Protein AF-A0A257TD50-F1 (afdb_monomer_lite)

Structure (mmCIF, N/CA/C/O backbone):
data_AF-A0A257TD50-F1
#
_entry.id   AF-A0A257TD50-F1
#
loop_
_atom_site.group_PDB
_atom_site.id
_atom_site.type_symbol
_atom_site.label_atom_id
_atom_site.label_alt_id
_atom_site.label_comp_id
_atom_site.label_asym_id
_atom_site.label_entity_id
_atom_site.label_seq_id
_atom_site.pdbx_PDB_ins_code
_atom_site.Cartn_x
_atom_site.Cartn_y
_at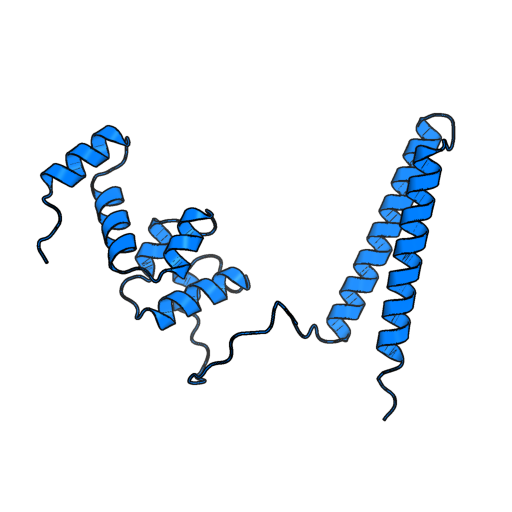om_site.Cartn_z
_atom_site.occupancy
_atom_site.B_iso_or_equiv
_atom_site.auth_seq_id
_atom_site.auth_comp_id
_atom_site.auth_asym_id
_atom_site.auth_atom_id
_atom_site.pdbx_PDB_model_num
ATOM 1 N N . MET A 1 1 ? -3.339 -16.569 39.886 1.00 37.78 1 MET A N 1
ATOM 2 C CA . MET A 1 1 ? -2.372 -16.738 38.780 1.00 37.78 1 MET A CA 1
ATOM 3 C C . MET A 1 1 ? -0.977 -16.498 39.337 1.00 37.78 1 MET A C 1
ATOM 5 O O . MET A 1 1 ? -0.784 -15.487 39.997 1.00 37.78 1 MET A O 1
ATOM 9 N N . HIS A 1 2 ? -0.060 -17.457 39.190 1.00 42.16 2 HIS A N 1
ATOM 10 C CA . HIS A 1 2 ? 1.326 -17.323 39.655 1.00 42.16 2 HIS A CA 1
ATOM 11 C C . HIS A 1 2 ? 2.140 -16.539 38.613 1.00 42.16 2 HIS A C 1
ATOM 13 O O . HIS A 1 2 ? 1.992 -16.832 37.427 1.00 42.16 2 HIS A O 1
ATOM 19 N N . PRO A 1 3 ? 2.996 -15.579 39.007 1.00 53.91 3 PRO A N 1
ATOM 20 C CA . PRO A 1 3 ? 3.887 -14.915 38.062 1.00 53.91 3 PRO A CA 1
ATOM 21 C C . PRO A 1 3 ? 4.855 -15.942 37.444 1.00 53.91 3 PRO A C 1
ATOM 23 O O . PRO A 1 3 ? 5.321 -16.834 38.164 1.00 53.91 3 PRO A O 1
ATOM 26 N N . PRO A 1 4 ? 5.190 -15.836 36.144 1.00 56.38 4 PRO A N 1
ATOM 27 C CA . PRO A 1 4 ? 6.173 -16.718 35.528 1.00 56.38 4 PRO A CA 1
ATOM 28 C C . PRO A 1 4 ? 7.499 -16.591 36.285 1.00 56.38 4 PRO A C 1
ATOM 30 O O . PRO A 1 4 ? 8.045 -15.500 36.460 1.00 56.38 4 PRO A O 1
ATOM 33 N N . CYS A 1 5 ? 7.977 -17.720 36.811 1.00 60.84 5 CYS A N 1
ATOM 34 C CA . CYS A 1 5 ? 9.145 -17.781 37.680 1.00 60.84 5 CYS A CA 1
ATOM 35 C C . CYS A 1 5 ? 10.353 -17.139 36.973 1.00 60.84 5 CYS A C 1
ATOM 37 O O . CYS A 1 5 ? 10.687 -17.523 35.853 1.00 60.84 5 CYS A O 1
ATOM 39 N N . ALA A 1 6 ? 11.029 -16.178 37.614 1.00 66.25 6 ALA A N 1
ATOM 40 C CA . ALA A 1 6 ? 12.097 -15.374 36.998 1.00 66.25 6 ALA A CA 1
ATOM 41 C C . ALA A 1 6 ? 13.217 -16.207 36.336 1.00 66.25 6 ALA A C 1
ATOM 43 O O . ALA A 1 6 ? 13.828 -15.768 35.362 1.00 66.25 6 ALA A O 1
ATOM 44 N N . LYS A 1 7 ? 13.449 -17.435 36.824 1.00 74.44 7 LYS A N 1
ATOM 45 C CA . LYS A 1 7 ? 14.403 -18.392 36.243 1.00 74.44 7 LYS A CA 1
ATOM 46 C C . LYS A 1 7 ? 14.010 -18.859 34.834 1.00 74.44 7 LYS A C 1
ATOM 48 O O . LYS A 1 7 ? 14.888 -19.001 33.990 1.00 74.44 7 LYS A O 1
ATOM 53 N N . VAL A 1 8 ? 12.716 -19.047 34.562 1.00 79.88 8 VAL A N 1
ATOM 54 C CA . VAL A 1 8 ? 12.205 -19.500 33.254 1.00 79.88 8 VAL A CA 1
ATOM 55 C C . VAL A 1 8 ? 12.390 -18.403 32.201 1.00 79.88 8 VAL A C 1
ATOM 57 O O . VAL A 1 8 ? 12.913 -18.664 31.120 1.00 79.88 8 VAL A O 1
ATOM 60 N N . ASN A 1 9 ? 12.072 -17.151 32.546 1.00 79.50 9 ASN A N 1
ATOM 61 C CA . ASN A 1 9 ? 12.264 -16.013 31.640 1.00 79.50 9 ASN A CA 1
ATOM 62 C C . ASN A 1 9 ? 13.746 -15.765 31.324 1.00 79.50 9 ASN A C 1
ATOM 64 O O . ASN A 1 9 ? 14.074 -15.394 30.201 1.00 79.50 9 ASN A O 1
ATOM 68 N N . ALA A 1 10 ? 14.646 -15.982 32.290 1.00 76.38 10 ALA A N 1
ATOM 69 C CA . ALA A 1 10 ? 16.088 -15.858 32.079 1.00 76.38 10 ALA A CA 1
ATOM 70 C C . ALA A 1 10 ? 16.638 -16.933 31.122 1.00 76.38 10 ALA A C 1
ATOM 72 O O . ALA A 1 10 ? 17.453 -16.623 30.255 1.00 76.38 10 ALA A O 1
ATOM 73 N N . GLN A 1 11 ? 16.162 -18.176 31.238 1.00 80.50 11 GLN A N 1
ATOM 74 C CA . GLN A 1 11 ? 16.537 -19.259 30.322 1.00 80.50 11 GLN A CA 1
ATOM 75 C C . GLN A 1 11 ? 16.028 -19.007 28.898 1.00 80.50 11 GLN A C 1
ATOM 77 O O . GLN A 1 11 ? 16.801 -19.102 27.948 1.00 80.50 11 GLN A O 1
ATOM 82 N N . ALA A 1 12 ? 14.759 -18.616 28.742 1.00 79.31 12 ALA A N 1
ATOM 83 C CA . ALA A 1 12 ? 14.203 -18.266 27.435 1.00 79.31 12 ALA A CA 1
ATOM 84 C C . ALA A 1 12 ? 14.936 -17.067 26.798 1.00 79.31 12 ALA A C 1
ATOM 86 O O . ALA A 1 12 ? 15.168 -17.046 25.592 1.00 79.31 12 ALA A O 1
ATOM 87 N N . ALA A 1 13 ? 15.353 -16.093 27.611 1.00 81.19 13 ALA A N 1
ATOM 88 C CA . ALA A 1 13 ? 16.095 -14.912 27.172 1.00 81.19 13 ALA A CA 1
ATOM 89 C C . ALA A 1 13 ? 17.466 -15.273 26.604 1.00 81.19 13 ALA A C 1
ATOM 91 O O . ALA A 1 13 ? 17.828 -14.787 25.534 1.00 81.19 13 ALA A O 1
ATOM 92 N N . ALA A 1 14 ? 18.181 -16.177 27.277 1.00 81.62 14 ALA A N 1
ATOM 93 C CA . ALA A 1 14 ? 19.455 -16.695 26.795 1.00 81.62 14 ALA A CA 1
ATOM 94 C C . ALA A 1 14 ? 19.303 -17.460 25.467 1.00 81.62 14 ALA A C 1
ATOM 96 O O . ALA A 1 14 ? 20.101 -17.254 24.559 1.00 81.62 14 ALA A O 1
ATOM 97 N N . LEU A 1 15 ? 18.258 -18.286 25.325 1.00 86.00 15 LEU A N 1
ATOM 98 C CA . LEU A 1 15 ? 17.993 -19.048 24.094 1.00 86.00 15 LEU A CA 1
ATOM 99 C C . LEU A 1 15 ? 17.634 -18.156 22.899 1.00 86.00 15 LEU A C 1
ATOM 101 O O . LEU A 1 15 ? 18.023 -18.446 21.772 1.00 86.00 15 LEU A O 1
ATOM 105 N N . LEU A 1 16 ? 16.889 -17.078 23.143 1.00 83.81 16 LEU A N 1
ATOM 106 C CA . LEU A 1 16 ? 16.405 -16.165 22.105 1.00 83.81 16 LEU A CA 1
ATOM 107 C C . LEU A 1 16 ? 17.324 -14.949 21.897 1.00 83.81 16 LEU A C 1
ATOM 109 O O . LEU A 1 16 ? 16.996 -14.072 21.102 1.00 83.81 16 LEU A O 1
ATOM 113 N N . ASN A 1 17 ? 18.456 -14.884 22.607 1.00 88.00 17 ASN A N 1
ATOM 114 C CA . ASN A 1 17 ? 19.387 -13.752 22.619 1.00 88.00 17 ASN A CA 1
ATOM 115 C C . ASN A 1 17 ? 18.694 -12.390 22.846 1.00 88.00 17 ASN A C 1
ATOM 117 O O . ASN A 1 17 ? 18.998 -11.385 22.201 1.00 88.00 17 ASN A O 1
ATOM 121 N N . VAL A 1 18 ? 17.729 -12.356 23.765 1.00 87.00 18 VAL A N 1
ATOM 122 C CA . VAL A 1 18 ? 17.000 -11.142 24.164 1.00 87.00 18 VAL A CA 1
ATOM 123 C C . VAL A 1 18 ? 17.113 -10.931 25.666 1.00 87.00 18 VAL A C 1
ATOM 125 O O . VAL A 1 18 ? 17.497 -11.822 26.414 1.00 87.00 18 VAL A O 1
ATOM 128 N N . SER A 1 19 ? 16.752 -9.744 26.152 1.00 87.69 19 SER A N 1
ATOM 129 C CA . SER A 1 19 ? 16.720 -9.502 27.595 1.00 87.69 19 SER A CA 1
ATOM 130 C C . SER A 1 19 ? 15.542 -10.229 28.264 1.00 87.69 19 SER A C 1
ATOM 132 O O . SER A 1 19 ? 14.442 -10.290 27.710 1.00 87.69 19 SER A O 1
ATOM 134 N N . ALA A 1 20 ? 15.721 -10.691 29.507 1.00 86.00 20 ALA A N 1
ATOM 135 C CA . ALA A 1 20 ? 14.626 -11.242 30.319 1.00 86.00 20 ALA A CA 1
ATOM 136 C C . ALA A 1 20 ? 13.459 -10.248 30.483 1.00 86.00 20 ALA A C 1
ATOM 138 O O . ALA A 1 20 ? 12.297 -10.646 30.575 1.00 86.00 20 ALA A O 1
ATOM 139 N N . ARG A 1 21 ? 13.760 -8.942 30.446 1.00 85.44 21 ARG A N 1
ATOM 140 C CA . ARG A 1 21 ? 12.766 -7.864 30.433 1.00 85.44 21 ARG A CA 1
ATOM 141 C C . ARG A 1 21 ? 11.896 -7.902 29.174 1.00 85.44 21 ARG A C 1
ATOM 143 O O . ARG A 1 21 ? 10.688 -7.741 29.292 1.00 85.44 21 ARG A O 1
ATOM 150 N N . SER A 1 22 ? 12.478 -8.136 27.996 1.00 82.31 22 SER A N 1
ATOM 151 C CA . SER A 1 22 ? 11.729 -8.237 26.734 1.00 82.31 22 SER A CA 1
ATOM 152 C C . SER A 1 22 ? 10.754 -9.413 26.752 1.00 82.31 22 SER A C 1
ATOM 154 O O . SER A 1 22 ? 9.613 -9.263 26.327 1.00 82.31 22 SER A O 1
ATOM 156 N N . ILE A 1 23 ? 11.172 -10.551 27.312 1.00 86.25 23 ILE A N 1
ATOM 157 C CA . ILE A 1 23 ? 10.307 -11.731 27.463 1.00 86.25 23 ILE A CA 1
ATOM 158 C C . ILE A 1 23 ? 9.179 -11.467 28.452 1.00 86.25 23 ILE A C 1
ATOM 160 O O . ILE A 1 23 ? 8.029 -11.777 28.159 1.00 86.25 23 ILE A O 1
ATOM 164 N N . ALA A 1 24 ? 9.475 -10.838 29.590 1.00 86.50 24 ALA A N 1
ATOM 165 C CA . ALA A 1 24 ? 8.443 -10.463 30.550 1.00 86.50 24 ALA A CA 1
ATOM 166 C C . ALA A 1 24 ? 7.405 -9.511 29.928 1.00 86.50 24 ALA A C 1
ATOM 168 O O . ALA A 1 24 ? 6.209 -9.672 30.159 1.00 86.50 24 ALA A O 1
ATOM 169 N N . THR A 1 25 ? 7.842 -8.550 29.108 1.00 87.00 25 THR A N 1
ATOM 170 C CA . THR A 1 25 ? 6.937 -7.666 28.361 1.00 87.00 25 THR A CA 1
ATOM 171 C C . THR A 1 25 ? 6.095 -8.443 27.349 1.00 87.00 25 THR A C 1
ATOM 173 O O . THR A 1 25 ? 4.886 -8.246 27.307 1.00 87.00 25 THR A O 1
ATOM 176 N N . ALA A 1 26 ? 6.693 -9.350 26.573 1.00 87.25 26 ALA A N 1
ATOM 177 C CA . ALA A 1 26 ? 5.957 -10.184 25.623 1.00 87.25 26 ALA A CA 1
ATOM 178 C C . ALA A 1 26 ? 4.911 -11.074 26.321 1.00 87.25 26 ALA A C 1
ATOM 180 O O . ALA A 1 26 ? 3.778 -11.149 25.857 1.00 87.25 26 ALA A O 1
ATOM 181 N N . SER A 1 27 ? 5.253 -11.668 27.472 1.00 88.00 27 SER A N 1
ATOM 182 C CA . SER A 1 27 ? 4.315 -12.450 28.297 1.00 88.00 27 SER A CA 1
ATOM 183 C C . SER A 1 27 ? 3.120 -11.606 28.729 1.00 88.00 27 SER A C 1
ATOM 185 O O . SER A 1 27 ? 1.977 -12.005 28.528 1.00 88.00 27 SER A O 1
ATOM 187 N N . LYS A 1 28 ? 3.374 -10.391 29.235 1.00 87.31 28 LYS A N 1
ATOM 188 C CA . LYS A 1 28 ? 2.304 -9.451 29.596 1.00 87.31 28 LYS A CA 1
ATOM 189 C C . LYS A 1 28 ? 1.414 -9.123 28.402 1.00 87.31 28 LYS A C 1
ATOM 191 O O . LYS A 1 28 ? 0.203 -9.069 28.566 1.00 87.31 28 LYS A O 1
ATOM 196 N N . VAL A 1 29 ? 2.005 -8.933 27.220 1.00 88.50 29 VAL A N 1
ATOM 197 C CA . VAL A 1 29 ? 1.281 -8.678 25.966 1.00 88.50 29 VAL A CA 1
ATOM 198 C C . VAL A 1 29 ? 0.362 -9.823 25.568 1.00 88.50 29 VAL A C 1
ATOM 200 O O . VAL A 1 29 ? -0.781 -9.571 25.197 1.00 88.50 29 VAL A O 1
ATOM 203 N N . LEU A 1 30 ? 0.806 -11.064 25.724 1.00 87.44 30 LEU A N 1
ATOM 204 C CA . LEU A 1 30 ? -0.022 -12.236 25.446 1.00 87.44 30 LEU A CA 1
ATOM 205 C C . LEU A 1 30 ? -1.154 -12.417 26.467 1.00 87.44 30 LEU A C 1
ATOM 207 O O . LEU A 1 30 ? -2.260 -12.789 26.093 1.00 87.44 30 LEU A O 1
ATOM 211 N N . GLU A 1 31 ? -0.904 -12.129 27.745 1.00 86.81 31 GLU A N 1
ATOM 212 C CA . GLU A 1 31 ? -1.909 -12.266 28.808 1.00 86.81 31 GLU A CA 1
ATOM 213 C C . GLU A 1 31 ? -2.971 -11.151 28.758 1.00 86.81 31 GLU A C 1
ATOM 215 O O . GLU A 1 31 ? -4.168 -11.391 28.927 1.00 86.81 31 GLU A O 1
ATOM 220 N N . GLY A 1 32 ? -2.535 -9.907 28.544 1.00 81.31 32 GLY A N 1
ATOM 221 C CA . GLY A 1 32 ? -3.362 -8.706 28.676 1.00 81.31 32 GLY A CA 1
ATOM 222 C C . GLY A 1 32 ? -3.781 -8.059 27.355 1.00 81.31 32 GLY A C 1
ATOM 223 O O . GLY A 1 32 ? -4.630 -7.164 27.369 1.00 81.31 32 GLY A O 1
ATOM 224 N N . GLY A 1 33 ? -3.261 -8.506 26.211 1.00 83.31 33 GLY A N 1
ATOM 225 C CA . GLY A 1 33 ? -3.524 -7.915 24.896 1.00 83.31 33 GLY A CA 1
ATOM 226 C C . GLY A 1 33 ? -4.848 -8.372 24.290 1.00 83.31 33 GLY A C 1
ATOM 227 O O . GLY A 1 33 ? -5.278 -9.508 24.485 1.00 83.31 33 GLY A O 1
ATOM 228 N N . ASP A 1 34 ? -5.566 -7.472 23.629 1.00 90.19 34 ASP A N 1
ATOM 229 C CA . ASP A 1 34 ? -6.683 -7.846 22.755 1.00 90.19 34 ASP A CA 1
ATOM 230 C C . ASP A 1 34 ? -6.176 -8.694 21.573 1.00 90.19 34 ASP A C 1
ATOM 232 O O . ASP A 1 34 ? -5.068 -8.468 21.080 1.00 90.19 34 ASP A O 1
ATOM 236 N N . GLU A 1 35 ? -6.980 -9.654 21.111 1.00 88.44 35 GLU A N 1
ATOM 237 C CA . GLU A 1 35 ? -6.614 -10.561 20.012 1.00 88.44 35 GLU A CA 1
ATOM 238 C C . GLU A 1 35 ? -6.168 -9.785 18.765 1.00 88.44 35 GLU A C 1
ATOM 240 O O . GLU A 1 35 ? -5.145 -10.108 18.165 1.00 88.44 35 GLU A O 1
ATOM 245 N N . GLN A 1 36 ? -6.835 -8.669 18.446 1.00 85.88 36 GLN A N 1
ATOM 246 C CA . GLN A 1 36 ? -6.474 -7.862 17.276 1.00 85.88 36 GLN A CA 1
ATOM 247 C C . GLN A 1 36 ? -5.104 -7.187 17.412 1.00 85.88 36 GLN A C 1
ATOM 249 O O . GLN A 1 36 ? -4.426 -6.944 16.410 1.00 85.88 36 GLN A O 1
ATOM 254 N N . VAL A 1 37 ? -4.695 -6.863 18.641 1.00 86.88 37 VAL A N 1
ATOM 255 C CA . VAL A 1 37 ? -3.372 -6.295 18.929 1.00 86.88 37 VAL A CA 1
ATOM 256 C C . VAL A 1 37 ? -2.306 -7.380 18.792 1.00 86.88 37 VAL A C 1
ATOM 258 O O . VAL A 1 37 ? -1.259 -7.125 18.200 1.00 86.88 37 VAL A O 1
ATOM 261 N N . ILE A 1 38 ? -2.581 -8.599 19.263 1.00 89.69 38 ILE A N 1
ATOM 262 C CA . ILE A 1 38 ? -1.675 -9.750 19.117 1.00 89.69 38 ILE A CA 1
ATOM 263 C C . ILE A 1 38 ? -1.470 -10.094 17.633 1.00 89.69 38 ILE A C 1
ATOM 265 O O . ILE A 1 38 ? -0.330 -10.267 17.186 1.00 89.69 38 ILE A O 1
ATOM 269 N N . ASP A 1 39 ? -2.542 -10.101 16.843 1.00 89.00 39 ASP A N 1
ATOM 270 C CA . ASP A 1 39 ? -2.469 -10.334 15.398 1.00 89.00 39 ASP A CA 1
ATOM 271 C C . ASP A 1 39 ? -1.644 -9.256 14.689 1.00 89.00 39 ASP A C 1
ATOM 273 O O . ASP A 1 39 ? -0.816 -9.556 13.827 1.00 89.00 39 ASP A O 1
ATOM 277 N N . ALA A 1 40 ? -1.811 -7.989 15.077 1.00 85.00 40 ALA A N 1
ATOM 278 C CA . ALA A 1 40 ? -1.055 -6.883 14.496 1.00 85.00 40 ALA A CA 1
ATOM 279 C C . ALA A 1 40 ? 0.451 -6.953 14.812 1.00 85.00 40 ALA A C 1
ATOM 281 O O . ALA A 1 40 ? 1.265 -6.522 13.990 1.00 85.00 40 ALA A O 1
ATOM 282 N N . ILE A 1 41 ? 0.833 -7.512 15.966 1.00 87.06 41 ILE A N 1
ATOM 283 C CA . ILE A 1 41 ? 2.238 -7.812 16.289 1.00 87.06 41 ILE A CA 1
ATOM 284 C C . ILE A 1 41 ? 2.749 -8.939 15.394 1.00 87.06 41 ILE A C 1
ATOM 286 O O . ILE A 1 41 ? 3.820 -8.812 14.804 1.00 87.06 41 ILE A O 1
ATOM 290 N N . THR A 1 42 ? 1.975 -10.019 15.260 1.00 84.94 42 THR A N 1
ATOM 291 C CA . THR A 1 42 ? 2.331 -11.179 14.425 1.00 84.94 42 THR A CA 1
ATOM 292 C C . THR A 1 42 ? 2.518 -10.778 12.961 1.00 84.94 42 THR A C 1
ATOM 294 O O . THR A 1 42 ? 3.465 -11.215 12.311 1.00 84.94 42 THR A O 1
ATOM 297 N N . ALA A 1 43 ? 1.673 -9.875 12.460 1.00 84.12 43 ALA A N 1
ATOM 298 C CA . ALA A 1 43 ? 1.779 -9.302 11.121 1.00 84.12 43 ALA A CA 1
ATOM 299 C C . ALA A 1 43 ? 2.928 -8.282 10.964 1.00 84.12 43 ALA A C 1
ATOM 301 O O . ALA A 1 43 ? 3.115 -7.738 9.877 1.00 84.12 43 ALA A O 1
ATOM 302 N N . GLY A 1 44 ? 3.662 -7.956 12.033 1.00 84.75 44 GLY A N 1
ATOM 303 C CA . GLY A 1 44 ? 4.737 -6.960 12.018 1.00 84.75 44 GLY A CA 1
ATOM 304 C C . GLY A 1 44 ? 4.260 -5.515 11.838 1.00 84.75 44 GLY A C 1
ATOM 305 O O . GLY A 1 44 ? 5.066 -4.633 11.554 1.00 84.75 44 GLY A O 1
ATOM 306 N N . THR A 1 45 ? 2.958 -5.254 11.996 1.00 82.94 45 THR A N 1
ATOM 307 C CA . THR A 1 45 ? 2.375 -3.908 11.854 1.00 82.94 45 THR A CA 1
ATOM 308 C C . THR A 1 45 ? 2.731 -3.015 13.043 1.00 82.94 45 THR A C 1
ATOM 310 O O . THR A 1 45 ? 2.917 -1.811 12.883 1.00 82.94 45 THR A O 1
ATOM 313 N N . ILE A 1 46 ? 2.843 -3.601 14.237 1.00 88.06 46 ILE A N 1
ATOM 314 C CA . ILE A 1 46 ? 3.224 -2.912 15.475 1.00 88.06 46 ILE A CA 1
ATOM 315 C C . ILE A 1 46 ? 4.294 -3.709 16.224 1.00 88.06 46 ILE A C 1
ATOM 317 O O . ILE A 1 46 ? 4.395 -4.927 16.093 1.00 88.06 46 ILE A O 1
ATOM 321 N N . SER A 1 47 ? 5.094 -3.024 17.041 1.00 88.56 47 SER A N 1
ATOM 322 C CA . SER A 1 47 ? 6.107 -3.684 17.873 1.00 88.56 47 SER A CA 1
ATOM 323 C C . SER A 1 47 ? 5.532 -4.135 19.219 1.00 88.56 47 SER A C 1
ATOM 325 O O . SER A 1 47 ? 4.647 -3.483 19.774 1.00 88.56 47 SER A O 1
ATOM 327 N N . VAL A 1 48 ? 6.105 -5.196 19.800 1.00 88.56 48 VAL A N 1
ATOM 328 C CA . VAL A 1 48 ? 5.777 -5.667 21.164 1.00 88.56 48 VAL A CA 1
ATOM 329 C C . VAL A 1 48 ? 5.929 -4.542 22.196 1.00 88.56 48 VAL A C 1
ATOM 331 O O . VAL A 1 48 ? 5.102 -4.392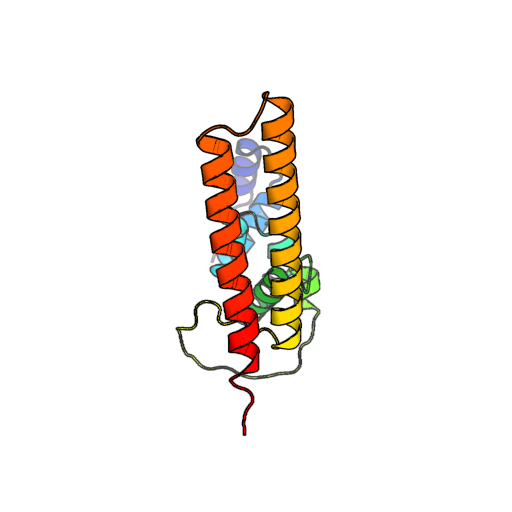 23.091 1.00 88.56 48 VAL A O 1
ATOM 334 N N . SER A 1 49 ? 6.969 -3.716 22.050 1.00 87.75 49 SER A N 1
ATOM 335 C CA . SER A 1 49 ? 7.227 -2.575 22.933 1.00 87.75 49 SER A CA 1
ATOM 336 C C . SER A 1 49 ? 6.152 -1.494 22.840 1.00 87.75 49 SER A C 1
ATOM 338 O O . SER A 1 49 ? 5.860 -0.856 23.846 1.00 87.75 49 SER A O 1
ATOM 340 N N . ASP A 1 50 ? 5.568 -1.282 21.658 1.00 86.62 50 ASP A N 1
ATOM 341 C CA . ASP A 1 50 ? 4.480 -0.319 21.467 1.00 86.62 50 ASP A CA 1
ATOM 342 C C . ASP A 1 50 ? 3.153 -0.870 22.009 1.00 86.62 50 ASP A C 1
ATOM 344 O O . ASP A 1 50 ? 2.452 -0.176 22.744 1.00 86.62 50 ASP A O 1
ATOM 348 N N . ALA A 1 51 ? 2.858 -2.152 21.768 1.00 88.81 51 ALA A N 1
ATOM 349 C CA . ALA A 1 51 ? 1.691 -2.834 22.338 1.00 88.81 51 ALA A CA 1
ATOM 350 C C . ALA A 1 51 ? 1.686 -2.822 23.874 1.00 88.81 51 ALA A C 1
ATOM 352 O O . ALA A 1 51 ? 0.651 -2.597 24.501 1.00 88.81 51 ALA A O 1
ATOM 353 N N . ALA A 1 52 ? 2.859 -2.972 24.493 1.00 90.19 52 ALA A N 1
ATOM 354 C CA . ALA A 1 52 ? 3.006 -2.893 25.941 1.00 90.19 52 ALA A CA 1
ATOM 355 C C . ALA A 1 52 ? 2.597 -1.532 26.534 1.00 90.19 52 ALA A C 1
ATOM 357 O O . ALA A 1 52 ? 2.341 -1.453 27.730 1.00 90.19 52 ALA A O 1
ATOM 358 N N . THR A 1 53 ? 2.522 -0.460 25.734 1.00 88.00 53 THR A N 1
ATOM 359 C CA . THR A 1 53 ? 2.125 0.872 26.226 1.00 88.00 53 THR A CA 1
ATOM 360 C C . THR A 1 53 ? 0.621 1.038 26.426 1.00 88.00 53 THR A C 1
ATOM 362 O O . THR A 1 53 ? 0.209 1.967 27.117 1.00 88.00 53 THR A O 1
ATOM 365 N N . VAL A 1 54 ? -0.191 0.160 25.831 1.00 87.19 54 VAL A N 1
ATOM 366 C CA . VAL A 1 54 ? -1.660 0.240 25.877 1.00 87.19 54 VAL A CA 1
ATOM 367 C C . VAL A 1 54 ? -2.295 -0.931 26.613 1.00 87.19 54 VAL A C 1
ATOM 369 O O . VAL A 1 54 ? -3.509 -0.970 26.759 1.00 87.19 54 VAL A O 1
ATOM 372 N N . ILE A 1 55 ? -1.500 -1.880 27.104 1.00 89.31 55 ILE A N 1
ATOM 373 C CA . ILE A 1 55 ? -2.030 -3.110 27.691 1.00 89.31 55 ILE A CA 1
ATOM 374 C C . ILE A 1 55 ? -2.799 -2.909 28.994 1.00 89.31 55 ILE A C 1
ATOM 376 O O . ILE A 1 55 ? -3.730 -3.654 29.285 1.00 89.31 55 ILE A O 1
ATOM 380 N N . ASP A 1 56 ? -2.435 -1.873 29.745 1.00 86.06 56 ASP A N 1
ATOM 381 C CA . ASP A 1 56 ? -3.123 -1.500 30.979 1.00 86.06 56 ASP A CA 1
ATOM 382 C C . ASP A 1 56 ? -4.477 -0.822 30.692 1.00 86.06 56 ASP A C 1
ATOM 384 O O . ASP A 1 56 ? -5.274 -0.597 31.603 1.00 86.06 56 ASP A O 1
ATOM 388 N N . LEU A 1 57 ? -4.767 -0.497 29.425 1.00 83.69 57 LEU A N 1
ATOM 389 C CA . LEU A 1 57 ? -6.066 0.021 29.012 1.00 83.69 57 LEU A CA 1
ATOM 390 C C . LEU A 1 57 ? -7.077 -1.124 28.845 1.00 83.69 57 LEU A C 1
ATOM 392 O O . LEU A 1 57 ? -6.704 -2.239 28.471 1.00 83.69 57 LEU A O 1
ATOM 396 N N . PRO A 1 58 ? -8.382 -0.856 29.021 1.00 84.56 58 PRO A N 1
ATOM 397 C CA . PRO A 1 58 ? -9.423 -1.817 28.678 1.00 84.56 58 PRO A CA 1
ATOM 398 C C . PRO A 1 58 ? -9.301 -2.282 27.221 1.00 84.56 58 PRO A C 1
ATOM 400 O O . PRO A 1 58 ? -9.064 -1.469 26.328 1.00 84.56 58 PRO A O 1
ATOM 403 N N . LYS A 1 59 ? -9.560 -3.570 26.961 1.00 85.06 59 LYS A N 1
ATOM 404 C CA . LYS A 1 59 ? -9.590 -4.177 25.613 1.00 85.06 59 LYS A CA 1
ATOM 405 C C . LYS A 1 59 ? -10.249 -3.310 24.519 1.00 85.06 59 LYS A C 1
ATOM 407 O O . LYS A 1 59 ? -9.653 -3.181 23.452 1.00 85.06 59 LYS A O 1
ATOM 412 N N . PRO A 1 60 ? -11.421 -2.668 24.733 1.00 81.19 60 PRO A N 1
ATOM 413 C CA . PRO A 1 60 ? -12.001 -1.787 23.714 1.00 81.19 60 PRO A CA 1
ATOM 414 C C . PRO A 1 60 ? -11.105 -0.589 23.365 1.00 81.19 60 PRO A C 1
ATOM 416 O O . PRO A 1 60 ? -10.943 -0.285 22.187 1.00 81.19 60 PRO A O 1
ATOM 419 N N . LYS A 1 61 ? -10.449 0.031 24.354 1.00 81.06 61 LYS A N 1
ATOM 420 C CA . LYS A 1 61 ? -9.502 1.133 24.124 1.00 81.06 61 LYS A CA 1
ATOM 421 C C . LYS A 1 61 ? -8.220 0.663 23.432 1.00 81.06 61 LYS A C 1
ATOM 423 O O . LYS A 1 61 ? -7.633 1.411 22.658 1.00 81.06 61 LYS A O 1
ATOM 428 N N . GLN A 1 62 ? -7.798 -0.583 23.664 1.00 85.44 62 GLN A N 1
ATOM 429 C CA . GLN A 1 62 ? -6.681 -1.184 22.925 1.00 85.44 62 GLN A CA 1
ATOM 430 C C . GLN A 1 62 ? -7.013 -1.330 21.430 1.00 85.44 62 GLN A C 1
ATOM 432 O O . GLN A 1 62 ? -6.202 -0.959 20.579 1.00 85.44 62 GLN A O 1
ATOM 437 N N . ARG A 1 63 ? -8.221 -1.821 21.109 1.00 85.94 63 ARG A N 1
ATOM 438 C CA . ARG A 1 63 ? -8.714 -1.936 19.725 1.00 85.94 63 ARG A CA 1
ATOM 439 C C . ARG A 1 63 ? -8.856 -0.582 19.048 1.00 85.94 63 ARG A C 1
ATOM 441 O O . ARG A 1 63 ? -8.437 -0.425 17.905 1.00 85.94 63 ARG A O 1
ATOM 448 N N . GLU A 1 64 ? -9.396 0.399 19.760 1.00 84.56 64 GLU A N 1
ATOM 449 C CA . GLU A 1 64 ? -9.502 1.767 19.263 1.00 84.56 64 GLU A CA 1
ATOM 450 C C . GLU A 1 64 ? -8.122 2.355 18.949 1.00 84.56 64 GLU A C 1
ATOM 452 O O . GLU A 1 64 ? -7.904 2.860 17.848 1.00 84.56 64 GLU A O 1
ATOM 457 N N . ALA A 1 65 ? -7.154 2.208 19.859 1.00 84.56 65 ALA A N 1
ATOM 458 C CA . ALA A 1 65 ? -5.792 2.670 19.622 1.00 84.56 65 ALA A CA 1
ATOM 459 C C . ALA A 1 65 ? -5.173 2.017 18.370 1.00 84.56 65 ALA A C 1
ATOM 461 O O . ALA A 1 65 ? -4.540 2.696 17.559 1.00 84.56 65 ALA A O 1
ATOM 462 N N . LEU A 1 66 ? -5.396 0.715 18.166 1.00 86.25 66 LEU A N 1
ATOM 463 C CA . LEU A 1 66 ? -4.943 0.010 16.965 1.00 86.25 66 LEU A CA 1
ATOM 464 C C . LEU A 1 66 ? -5.609 0.540 15.690 1.00 86.25 66 LEU A C 1
ATOM 466 O O . LEU A 1 66 ? -4.945 0.719 14.667 1.00 86.25 66 LEU A O 1
ATOM 470 N N . GLU A 1 67 ? -6.903 0.826 15.746 1.00 84.94 67 GLU A N 1
ATOM 471 C CA . GLU A 1 67 ? -7.657 1.357 14.615 1.00 84.94 67 GLU A CA 1
ATOM 472 C C . GLU A 1 67 ? -7.181 2.765 14.221 1.00 84.94 67 GLU A C 1
ATOM 474 O O . GLU A 1 67 ? -7.001 3.057 13.036 1.00 84.94 67 GLU A O 1
ATOM 479 N N . GLN A 1 68 ? -6.878 3.626 15.195 1.00 82.88 68 GLN A N 1
ATOM 480 C CA . GLN A 1 68 ? -6.297 4.949 14.934 1.00 82.88 68 GLN A CA 1
ATOM 481 C C . GLN A 1 68 ? -4.918 4.837 14.244 1.00 82.88 68 GLN A C 1
ATOM 483 O O . GLN A 1 68 ? -4.610 5.636 13.352 1.00 82.88 68 GLN A O 1
ATOM 488 N N . VAL A 1 69 ? -4.110 3.819 14.583 1.00 83.75 69 VAL A N 1
ATOM 489 C CA . VAL A 1 69 ? -2.841 3.525 13.884 1.00 83.75 69 VAL A CA 1
ATOM 490 C C . VAL A 1 69 ? -3.090 3.033 12.456 1.00 83.75 69 VAL A C 1
ATOM 492 O O . VAL A 1 69 ? -2.484 3.554 11.518 1.00 83.75 69 VAL A O 1
ATOM 495 N N . ARG A 1 70 ? -4.026 2.099 12.248 1.00 82.75 70 ARG A N 1
ATOM 496 C CA . ARG A 1 70 ? -4.388 1.589 10.907 1.00 82.75 70 ARG A CA 1
ATOM 497 C C . ARG A 1 70 ? -4.909 2.684 9.978 1.00 82.75 70 ARG A C 1
ATOM 499 O O . ARG A 1 70 ? -4.603 2.686 8.789 1.00 82.75 70 ARG A O 1
ATOM 506 N N . ARG A 1 71 ? -5.648 3.652 10.525 1.00 80.38 71 ARG A N 1
ATOM 507 C CA . ARG A 1 71 ? -6.140 4.839 9.803 1.00 80.38 71 ARG A CA 1
ATOM 508 C C . ARG A 1 71 ? -5.047 5.871 9.506 1.00 80.38 71 ARG A C 1
ATOM 510 O O . ARG A 1 71 ? -5.332 6.878 8.860 1.00 80.38 71 ARG A O 1
ATOM 517 N N . GLY A 1 72 ? -3.821 5.660 9.990 1.00 80.56 72 GLY A N 1
ATOM 518 C CA . GLY A 1 72 ? -2.699 6.583 9.827 1.00 80.56 72 GLY A CA 1
ATOM 519 C C . GLY A 1 72 ? -2.834 7.874 10.638 1.00 80.56 72 GLY A C 1
ATOM 520 O O . GLY A 1 72 ? -2.107 8.832 10.377 1.00 80.56 72 GLY A O 1
ATOM 521 N N . ARG A 1 73 ? -3.756 7.923 11.611 1.00 73.69 73 ARG A N 1
ATOM 522 C CA . ARG A 1 73 ? -3.951 9.081 12.501 1.00 73.69 73 ARG A CA 1
ATOM 523 C C . ARG A 1 73 ? -2.882 9.147 13.594 1.00 73.69 73 ARG A C 1
ATOM 525 O O . ARG A 1 73 ? -2.593 10.223 14.106 1.00 73.69 73 ARG A O 1
ATOM 532 N N . ALA A 1 74 ? -2.262 8.013 13.906 1.00 81.06 74 ALA A N 1
ATOM 533 C CA . ALA A 1 74 ? -1.130 7.901 14.813 1.00 81.06 74 ALA A CA 1
ATOM 534 C C . ALA A 1 74 ? -0.077 6.954 14.231 1.00 81.06 74 ALA A C 1
ATOM 536 O O . ALA A 1 74 ? -0.411 5.994 13.539 1.00 81.06 74 ALA A O 1
ATOM 537 N N . ARG A 1 75 ? 1.205 7.202 14.526 1.00 80.31 75 ARG A N 1
ATOM 538 C CA . ARG A 1 75 ? 2.294 6.294 14.116 1.00 80.31 75 ARG A CA 1
ATOM 539 C C . ARG A 1 75 ? 2.525 5.158 15.108 1.00 80.31 75 ARG A C 1
ATOM 541 O O . ARG A 1 75 ? 3.196 4.193 14.768 1.00 80.31 75 ARG A O 1
ATOM 548 N N . THR A 1 76 ? 2.020 5.305 16.331 1.00 85.62 76 THR A N 1
ATOM 549 C CA . THR A 1 76 ? 2.206 4.355 17.430 1.00 85.62 76 THR A CA 1
ATOM 550 C C . THR A 1 76 ? 0.946 4.260 18.280 1.00 85.62 76 THR A C 1
ATOM 552 O O . THR A 1 76 ? 0.175 5.223 18.375 1.00 85.62 76 THR A O 1
ATOM 555 N N . LEU A 1 77 ? 0.757 3.126 18.950 1.00 81.81 77 LEU A N 1
ATOM 556 C CA . LEU A 1 77 ? -0.360 2.898 19.869 1.00 81.81 77 LEU A CA 1
ATOM 557 C C . LEU A 1 77 ? -0.346 3.892 21.034 1.00 81.81 77 LEU A C 1
ATOM 559 O O . LEU A 1 77 ? -1.392 4.399 21.432 1.00 81.81 77 LEU A O 1
ATOM 563 N N . LYS A 1 78 ? 0.845 4.266 21.516 1.00 82.94 78 LYS A N 1
ATOM 564 C CA . LYS A 1 78 ? 1.002 5.310 22.540 1.00 82.94 78 LYS A CA 1
ATOM 565 C C . LYS A 1 78 ? 0.446 6.671 22.109 1.00 82.94 78 LYS A C 1
ATOM 567 O O . LYS A 1 78 ? -0.052 7.420 22.946 1.00 82.94 78 LYS A O 1
ATOM 572 N N . GLN A 1 79 ? 0.608 7.033 20.835 1.00 81.19 79 GLN A N 1
ATOM 573 C CA . GLN A 1 79 ? 0.047 8.274 20.294 1.00 81.19 79 GLN A CA 1
ATOM 574 C C . GLN A 1 79 ? -1.461 8.139 20.114 1.00 81.19 79 GLN A C 1
ATOM 576 O O . GLN A 1 79 ? -2.194 9.036 20.513 1.00 81.19 79 GLN A O 1
ATOM 581 N N . ALA A 1 80 ? -1.909 7.001 19.585 1.00 80.00 80 ALA A N 1
ATOM 582 C CA . ALA A 1 80 ? -3.317 6.710 19.368 1.00 80.00 80 ALA A CA 1
ATOM 583 C C . ALA A 1 80 ? -4.149 6.740 20.656 1.00 80.00 80 ALA A C 1
ATOM 585 O O . ALA A 1 80 ? -5.221 7.328 20.671 1.00 80.00 80 ALA A O 1
ATOM 586 N N . ALA A 1 81 ? -3.628 6.185 21.753 1.00 78.38 81 ALA A N 1
ATOM 587 C CA . ALA A 1 81 ? -4.313 6.148 23.046 1.00 78.38 81 ALA A CA 1
ATOM 588 C C . ALA A 1 81 ? -4.526 7.530 23.695 1.00 78.38 81 ALA A C 1
ATOM 590 O O . ALA A 1 81 ? -5.249 7.633 24.682 1.00 78.38 81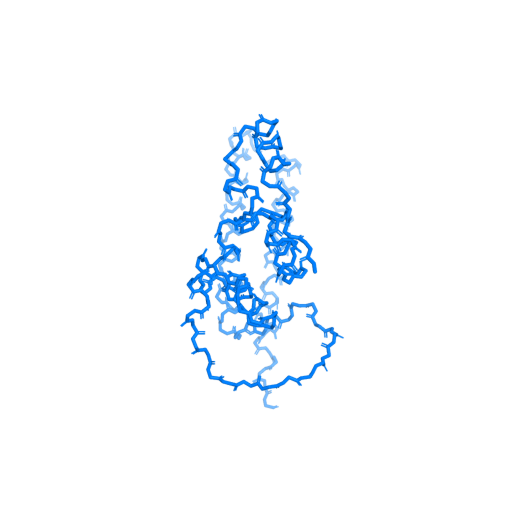 ALA A O 1
ATOM 591 N N . LYS A 1 82 ? -3.875 8.581 23.181 1.00 76.94 82 LYS A N 1
ATOM 592 C CA . LYS A 1 82 ? -4.020 9.968 23.654 1.00 76.94 82 LYS A CA 1
ATOM 593 C C . LYS A 1 82 ? -4.966 10.804 22.796 1.00 76.94 82 LYS A C 1
ATOM 595 O O . LYS A 1 82 ? -5.201 11.963 23.123 1.00 76.94 82 LYS A O 1
ATOM 600 N N . ILE A 1 83 ? -5.434 10.260 21.677 1.00 70.50 83 ILE A N 1
ATOM 601 C CA . ILE A 1 83 ? -6.407 10.931 20.824 1.00 70.50 83 ILE A CA 1
ATOM 602 C C . ILE A 1 83 ? -7.767 10.685 21.477 1.00 70.50 83 ILE A C 1
ATOM 604 O O . ILE A 1 83 ? -8.354 9.623 21.310 1.00 70.50 83 ILE A O 1
ATOM 608 N N . GLU A 1 84 ? -8.217 11.637 22.292 1.00 54.88 84 GLU A N 1
ATOM 609 C CA . GLU A 1 84 ? -9.584 11.663 22.812 1.00 54.88 84 GLU A CA 1
ATOM 610 C C . GLU A 1 84 ? -10.520 12.072 21.663 1.00 54.88 84 GLU A C 1
ATOM 612 O O . GLU A 1 84 ? -10.684 13.259 21.384 1.00 54.88 84 GLU A O 1
ATOM 617 N N . ASP A 1 85 ? -11.094 11.100 20.948 1.00 47.78 85 ASP A N 1
ATOM 618 C CA . ASP A 1 85 ? -12.303 11.349 20.154 1.00 47.78 85 ASP A CA 1
ATOM 619 C C . ASP A 1 85 ? -13.503 11.358 21.141 1.00 47.78 85 ASP A C 1
ATOM 621 O O . ASP A 1 85 ? -13.595 10.468 21.995 1.00 47.78 85 ASP A O 1
ATOM 625 N N . PRO A 1 86 ? -14.406 12.361 21.103 1.00 48.16 86 PRO A N 1
ATOM 626 C CA . PRO A 1 86 ? -15.609 12.367 21.932 1.00 48.16 86 PRO A CA 1
ATOM 627 C C . PRO A 1 86 ? -16.548 11.211 21.539 1.00 48.16 86 PRO A C 1
ATOM 629 O O . PRO A 1 86 ? -16.749 10.939 20.360 1.00 48.16 86 PRO A O 1
ATOM 632 N N . GLU A 1 87 ? -17.079 10.552 22.572 1.00 53.41 87 GLU A N 1
ATOM 633 C CA . GLU A 1 87 ? -18.035 9.433 22.605 1.00 53.41 87 GLU A CA 1
ATOM 634 C C . GLU A 1 87 ? -18.916 9.179 21.368 1.00 53.41 87 GLU A C 1
ATOM 636 O O . GLU A 1 87 ? -19.688 10.039 20.953 1.00 53.41 87 GLU A O 1
ATOM 641 N N . GLU A 1 88 ? -18.987 7.904 20.962 1.00 42.06 88 GLU A N 1
ATOM 642 C CA . GLU A 1 88 ? -20.276 7.258 20.671 1.00 42.06 88 GLU A CA 1
ATOM 643 C C . GLU A 1 88 ? -20.260 5.778 21.142 1.00 42.06 88 GLU A C 1
ATOM 645 O O . GLU A 1 88 ? -19.342 5.030 20.781 1.00 42.06 88 GLU A O 1
ATOM 650 N N . PRO A 1 89 ? -21.217 5.338 21.992 1.00 52.72 89 PRO A N 1
ATOM 651 C CA . PRO A 1 89 ? -21.275 3.980 22.541 1.00 52.72 89 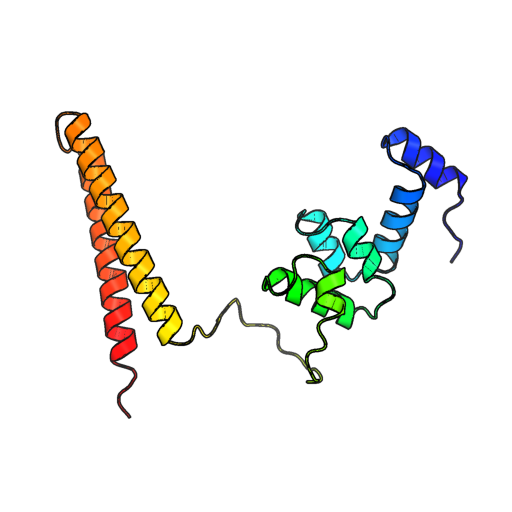PRO A CA 1
ATOM 652 C C . PRO A 1 89 ? -21.921 2.957 21.573 1.00 52.72 89 PRO A C 1
ATOM 654 O O . PRO A 1 89 ? -22.482 3.324 20.543 1.00 52.72 89 PRO A O 1
ATOM 657 N N . PRO A 1 90 ? -21.821 1.643 21.871 1.00 63.84 90 PRO A N 1
ATOM 658 C CA . PRO A 1 90 ? -21.616 0.611 20.857 1.00 63.84 90 PRO A CA 1
ATOM 659 C C . PRO A 1 90 ? -22.834 -0.294 20.629 1.00 63.84 90 PRO A C 1
ATOM 661 O O . PRO A 1 90 ? -23.492 -0.680 21.589 1.00 63.84 90 PRO A O 1
ATOM 664 N N . ALA A 1 91 ? -23.041 -0.768 19.395 1.00 39.09 91 ALA A N 1
ATOM 665 C CA . ALA A 1 91 ? -23.544 -2.125 19.135 1.00 39.09 91 ALA A CA 1
ATOM 666 C C . ALA A 1 91 ? -23.525 -2.481 17.638 1.00 39.09 91 ALA A C 1
ATOM 668 O O . ALA A 1 91 ? -24.220 -1.884 16.828 1.00 39.09 91 ALA A O 1
ATOM 669 N N . ALA A 1 92 ? -22.753 -3.523 17.329 1.00 45.56 92 ALA A N 1
ATOM 670 C CA . ALA A 1 92 ? -23.064 -4.584 16.374 1.00 45.56 92 ALA A CA 1
ATOM 671 C C . ALA A 1 92 ? -23.734 -4.216 15.031 1.00 45.56 92 ALA A C 1
ATOM 673 O O . ALA A 1 92 ? -24.953 -4.176 14.923 1.00 45.56 92 ALA A O 1
ATOM 674 N N . SER A 1 93 ? -22.956 -4.269 13.948 1.00 39.00 93 SER A N 1
ATOM 675 C CA . SER A 1 93 ? -23.228 -5.308 12.949 1.00 39.00 93 SER A CA 1
ATOM 676 C C . SER A 1 93 ? -21.957 -5.665 12.180 1.00 39.00 93 SER A C 1
ATOM 678 O O . SER A 1 93 ? -21.221 -4.815 11.682 1.00 39.00 93 SER A O 1
ATOM 680 N N . SER A 1 94 ? -21.664 -6.960 12.140 1.00 48.50 94 SER A N 1
ATOM 681 C CA . SER A 1 94 ? -20.697 -7.537 11.224 1.00 48.50 94 SER A CA 1
ATOM 682 C C . SER A 1 94 ? -21.268 -7.455 9.814 1.00 48.50 94 SER A C 1
ATOM 684 O O . SER A 1 94 ? -22.269 -8.114 9.540 1.00 48.50 94 SER A O 1
ATOM 686 N N . ARG A 1 95 ? -20.598 -6.675 8.961 1.00 41.25 95 ARG A N 1
ATOM 687 C CA . ARG A 1 95 ? -20.522 -6.722 7.488 1.00 41.25 95 ARG A CA 1
ATOM 688 C C . ARG A 1 95 ? -20.531 -5.293 6.978 1.00 41.25 95 ARG A C 1
ATOM 690 O O . ARG A 1 95 ? -21.607 -4.797 6.729 1.00 41.25 95 ARG A O 1
ATOM 697 N N . GLU A 1 96 ? -19.357 -4.707 6.763 1.00 36.62 96 GLU A N 1
ATOM 698 C CA . GLU A 1 96 ? -19.064 -3.947 5.541 1.00 36.62 96 GLU A CA 1
ATOM 699 C C . GLU A 1 96 ? -17.555 -4.046 5.312 1.00 36.62 96 GLU A C 1
ATOM 701 O O . GLU A 1 96 ? -16.734 -3.448 6.008 1.00 36.62 96 GLU A O 1
ATOM 706 N N . VAL A 1 97 ? -17.177 -4.888 4.352 1.00 40.41 97 VAL A N 1
ATOM 707 C CA . VAL A 1 97 ? -15.858 -4.822 3.736 1.00 40.41 97 VAL A CA 1
ATOM 708 C C . VAL A 1 97 ? -15.776 -3.453 3.071 1.00 40.41 97 VAL A C 1
ATOM 710 O O . VAL A 1 97 ? -16.326 -3.253 1.999 1.00 40.41 97 VAL A O 1
ATOM 713 N N . GLY A 1 98 ? -15.105 -2.517 3.736 1.00 37.28 98 GLY A N 1
ATOM 714 C CA . GLY A 1 98 ? -14.386 -1.428 3.088 1.00 37.28 98 GLY A CA 1
ATOM 715 C C . GLY A 1 98 ? -15.181 -0.545 2.132 1.00 37.28 98 GLY A C 1
ATOM 716 O O . GLY A 1 98 ? -14.620 -0.135 1.121 1.00 37.28 98 GLY A O 1
ATOM 717 N N . GLU A 1 99 ? -16.419 -0.171 2.443 1.00 38.03 99 GLU A N 1
ATOM 718 C CA . GLU A 1 99 ? -17.030 0.977 1.773 1.00 38.03 99 GLU A CA 1
ATOM 719 C C . GLU A 1 99 ? -16.579 2.244 2.506 1.00 38.03 99 GLU A C 1
ATOM 721 O O . GLU A 1 99 ? -17.302 2.895 3.256 1.00 38.03 99 GLU A O 1
ATOM 726 N N . GLN A 1 100 ? -15.298 2.590 2.322 1.00 50.78 100 GLN A N 1
ATOM 727 C CA . GLN A 1 100 ? -14.872 3.957 2.578 1.00 50.78 100 GLN A CA 1
ATOM 728 C C . GLN A 1 100 ? -15.717 4.831 1.658 1.00 50.78 100 GLN A C 1
ATOM 730 O O . GLN A 1 100 ? -15.471 4.894 0.452 1.00 50.78 100 GLN A O 1
ATOM 735 N N . ILE A 1 101 ? -16.712 5.508 2.228 1.00 46.22 101 ILE A N 1
ATOM 736 C CA . ILE A 1 101 ? -17.417 6.605 1.578 1.00 46.22 101 ILE A CA 1
ATOM 737 C C . ILE A 1 101 ? -16.372 7.706 1.367 1.00 46.22 101 ILE A C 1
ATOM 739 O O . ILE A 1 101 ? -16.216 8.644 2.151 1.00 46.22 101 ILE A O 1
ATOM 743 N N . PHE A 1 102 ? -15.577 7.568 0.307 1.00 55.31 102 PHE A N 1
ATOM 744 C CA . PHE A 1 102 ? -14.759 8.646 -0.200 1.00 55.31 102 PHE A CA 1
ATOM 745 C C . PHE A 1 102 ? -15.731 9.768 -0.519 1.00 55.31 102 PHE A C 1
ATOM 747 O O . PHE A 1 102 ? -16.668 9.587 -1.301 1.00 55.31 102 PHE A O 1
ATOM 754 N N . SER A 1 103 ? -15.512 10.950 0.060 1.00 67.50 103 SER A N 1
ATOM 755 C CA . SER A 1 103 ? -16.219 12.130 -0.422 1.00 67.50 103 SER A CA 1
ATOM 756 C C . SER A 1 103 ? -16.067 12.152 -1.945 1.00 67.50 103 SER A C 1
ATOM 758 O O . SER A 1 103 ? -14.965 11.954 -2.464 1.00 67.50 103 SER A O 1
ATOM 760 N N . ARG A 1 104 ? -17.162 12.334 -2.695 1.00 68.94 104 ARG A N 1
ATOM 761 C CA . ARG A 1 104 ? -17.131 12.293 -4.174 1.00 68.94 104 ARG A CA 1
ATOM 762 C C . ARG A 1 104 ? -16.028 13.194 -4.747 1.00 68.94 104 ARG A C 1
ATOM 764 O O . ARG A 1 104 ? -15.445 12.898 -5.785 1.00 68.94 104 ARG A O 1
ATOM 771 N N . LYS A 1 105 ? -15.699 14.275 -4.029 1.00 73.81 105 LYS A N 1
ATOM 772 C CA . LYS A 1 105 ? -14.564 15.163 -4.308 1.00 73.81 105 LYS A CA 1
ATOM 773 C C . LYS A 1 105 ? -13.212 14.443 -4.214 1.00 73.81 105 LYS A C 1
ATOM 775 O O . LYS A 1 105 ? -12.411 14.574 -5.134 1.00 73.81 105 LYS A O 1
ATOM 780 N N . ARG A 1 106 ? -12.962 13.674 -3.151 1.00 79.50 106 ARG A N 1
ATOM 781 C CA . ARG A 1 106 ? -11.747 12.863 -2.984 1.00 79.50 106 ARG A CA 1
ATOM 782 C C . ARG A 1 106 ? -11.680 11.728 -4.005 1.00 79.50 106 ARG A C 1
ATOM 784 O O . ARG A 1 106 ? -10.636 11.573 -4.626 1.00 79.50 106 ARG A O 1
ATOM 791 N N . LEU A 1 107 ? -12.791 11.032 -4.267 1.00 82.25 107 LEU A N 1
ATOM 792 C CA . LEU A 1 107 ? -12.850 9.997 -5.308 1.00 82.25 107 LEU A CA 1
ATOM 793 C C . LEU A 1 107 ? -12.481 10.565 -6.686 1.00 82.25 107 LEU A C 1
ATOM 795 O O . LEU A 1 107 ? -11.641 10.007 -7.379 1.00 82.25 107 LEU A O 1
ATOM 799 N N . ARG A 1 108 ? -13.024 11.732 -7.057 1.00 82.19 108 ARG A N 1
ATOM 800 C CA . ARG A 1 108 ? -12.654 12.419 -8.308 1.00 82.19 108 ARG A CA 1
ATOM 801 C C . ARG A 1 108 ? -11.168 12.771 -8.374 1.00 82.19 108 ARG A C 1
ATOM 803 O O . ARG A 1 108 ? -10.580 12.671 -9.446 1.00 82.19 108 ARG A O 1
ATOM 810 N N . ILE A 1 109 ? -10.574 13.228 -7.271 1.00 86.50 109 ILE A N 1
ATOM 811 C CA . ILE A 1 109 ? -9.141 13.556 -7.224 1.00 86.50 109 ILE A CA 1
ATOM 812 C C . ILE A 1 109 ? -8.308 12.293 -7.451 1.00 86.50 109 ILE A C 1
ATOM 814 O O . ILE A 1 109 ? -7.388 12.321 -8.265 1.00 86.50 109 ILE A O 1
ATOM 818 N N . GLU A 1 110 ? -8.660 11.190 -6.794 1.00 87.88 110 GLU A N 1
ATOM 819 C CA . GLU A 1 110 ? -7.953 9.918 -6.947 1.00 87.88 110 GLU A CA 1
ATOM 820 C C . GLU A 1 110 ? -8.138 9.317 -8.346 1.00 87.88 110 GLU A C 1
ATOM 822 O O . GLU A 1 110 ? -7.149 8.966 -8.982 1.00 87.88 110 GLU A O 1
ATOM 827 N N . CYS A 1 111 ? -9.352 9.310 -8.907 1.00 87.19 111 CYS A N 1
ATOM 828 C CA . CYS A 1 111 ? -9.572 8.868 -10.289 1.00 87.19 111 CYS A CA 1
ATOM 829 C C . CYS A 1 111 ? -8.761 9.697 -11.298 1.00 87.19 111 CYS A C 1
ATOM 831 O O . CYS A 1 111 ? -8.189 9.137 -12.232 1.00 87.19 111 CYS A O 1
ATOM 833 N N . LYS A 1 112 ? -8.661 11.022 -11.103 1.00 89.62 112 LYS A N 1
ATOM 834 C CA . LYS A 1 112 ? -7.821 11.891 -11.945 1.00 89.62 112 LYS A CA 1
ATOM 835 C C . LYS A 1 112 ? -6.335 11.569 -11.808 1.00 89.62 112 LYS A C 1
ATOM 837 O O . LYS A 1 112 ? -5.641 11.507 -12.819 1.00 89.62 112 LYS A O 1
ATOM 842 N N . ARG A 1 113 ? -5.843 11.370 -10.581 1.00 92.88 113 ARG A N 1
ATOM 843 C CA . ARG A 1 113 ? -4.448 10.967 -10.331 1.00 92.88 113 ARG A CA 1
ATOM 844 C C . ARG A 1 113 ? -4.138 9.640 -11.009 1.00 92.88 113 ARG A C 1
ATOM 846 O O . ARG A 1 113 ? -3.168 9.549 -11.751 1.00 92.88 113 ARG A O 1
ATOM 853 N N . PHE A 1 114 ? -5.017 8.662 -10.834 1.00 92.50 114 PHE A N 1
ATOM 854 C CA . PHE A 1 114 ? -4.851 7.339 -11.412 1.00 92.50 114 PHE A CA 1
ATOM 855 C C . PHE A 1 114 ? -4.856 7.369 -12.948 1.00 92.50 114 PHE A C 1
ATOM 857 O O . PHE A 1 114 ? -4.002 6.746 -13.575 1.00 92.50 114 PHE A O 1
ATOM 864 N N . ALA A 1 115 ? -5.734 8.166 -13.568 1.00 91.06 115 ALA A N 1
ATOM 865 C CA . ALA A 1 115 ? -5.719 8.375 -15.018 1.00 91.06 115 ALA A CA 1
ATOM 866 C C . ALA A 1 115 ? -4.386 8.975 -15.509 1.00 91.06 115 ALA A C 1
ATOM 868 O O . ALA A 1 115 ? -3.804 8.477 -16.473 1.00 91.06 115 ALA A O 1
ATOM 869 N N . LEU A 1 116 ? -3.854 9.988 -14.813 1.00 92.25 116 LEU A N 1
ATOM 870 C CA . LEU A 1 116 ? -2.549 10.574 -15.146 1.00 92.25 116 LEU A CA 1
ATOM 871 C C . LEU A 1 116 ? -1.408 9.557 -15.030 1.00 92.25 116 LEU A C 1
ATOM 873 O O . LEU A 1 116 ? -0.476 9.573 -15.837 1.00 92.25 116 LEU A O 1
ATOM 877 N N . ASP A 1 117 ? -1.459 8.679 -14.033 1.00 94.31 117 ASP A N 1
ATOM 878 C CA . ASP A 1 117 ? -0.426 7.664 -13.839 1.00 94.31 117 ASP A CA 1
ATOM 879 C C . ASP A 1 117 ? -0.490 6.564 -14.905 1.00 94.31 117 ASP A C 1
ATOM 881 O O . ASP A 1 117 ? 0.560 6.146 -15.400 1.00 94.31 117 ASP A O 1
ATOM 885 N N . LEU A 1 118 ? -1.685 6.174 -15.358 1.00 93.69 118 LEU A N 1
ATOM 886 C CA . LEU A 1 118 ? -1.837 5.275 -16.507 1.00 93.69 118 LEU A CA 1
ATOM 887 C C . LEU A 1 118 ? -1.314 5.898 -17.810 1.00 93.69 118 LEU A C 1
ATOM 889 O O . LEU A 1 118 ? -0.640 5.219 -18.584 1.00 93.69 118 LEU A O 1
ATOM 893 N N . GLU A 1 119 ? -1.543 7.192 -18.044 1.00 93.38 119 GLU A N 1
ATOM 894 C CA . GLU A 1 119 ? -0.971 7.898 -19.201 1.00 93.38 119 GLU A CA 1
ATOM 895 C C . GLU A 1 119 ? 0.561 7.980 -19.142 1.00 93.38 119 GLU A C 1
ATOM 897 O O . GLU A 1 119 ? 1.244 7.835 -20.161 1.00 93.38 119 GLU A O 1
ATOM 902 N N . LYS A 1 120 ? 1.138 8.213 -17.956 1.00 96.06 120 LYS A N 1
ATOM 903 C CA . LYS A 1 120 ? 2.599 8.148 -17.770 1.00 96.06 120 LYS A CA 1
ATOM 904 C C . LYS A 1 120 ? 3.122 6.744 -18.043 1.00 96.06 120 LYS A C 1
ATOM 906 O O . LYS A 1 120 ? 4.147 6.607 -18.706 1.00 96.06 120 LYS A O 1
ATOM 911 N N . LEU A 1 121 ? 2.438 5.716 -17.543 1.00 95.25 121 LEU A N 1
ATOM 912 C CA . LEU A 1 121 ? 2.834 4.330 -17.760 1.00 95.25 121 LEU A CA 1
ATOM 913 C C . LEU A 1 121 ? 2.799 3.981 -19.249 1.00 95.25 121 LEU A C 1
ATOM 915 O O . LEU A 1 121 ? 3.781 3.450 -19.757 1.00 95.25 121 LEU A O 1
ATOM 919 N N . ARG A 1 122 ? 1.743 4.374 -19.967 1.00 94.62 122 ARG A N 1
ATOM 920 C CA . ARG A 1 122 ? 1.653 4.198 -21.421 1.00 94.62 122 ARG A CA 1
ATOM 921 C C . ARG A 1 122 ? 2.819 4.867 -22.152 1.00 94.62 122 ARG A C 1
ATOM 923 O O . ARG A 1 122 ? 3.493 4.205 -22.928 1.00 94.62 122 ARG A O 1
ATOM 930 N N . ARG A 1 123 ? 3.145 6.124 -21.825 1.00 94.25 123 ARG A N 1
ATOM 931 C CA . ARG A 1 123 ? 4.320 6.812 -22.401 1.00 94.25 123 ARG A CA 1
ATOM 932 C C . ARG A 1 123 ? 5.635 6.077 -22.135 1.00 94.25 123 ARG A C 1
ATOM 934 O O . ARG A 1 123 ? 6.517 6.078 -22.987 1.00 94.25 123 ARG A O 1
ATOM 941 N N . ARG A 1 124 ? 5.785 5.447 -20.965 1.00 96.00 124 ARG A N 1
ATOM 942 C CA . ARG A 1 124 ? 6.966 4.625 -20.654 1.00 96.00 124 ARG A CA 1
ATOM 943 C C . ARG A 1 124 ? 7.000 3.350 -21.494 1.00 96.00 124 ARG A C 1
ATOM 945 O O . ARG A 1 124 ? 8.076 2.982 -21.948 1.00 96.00 124 ARG A O 1
ATOM 952 N N . VAL A 1 125 ? 5.855 2.706 -21.716 1.00 94.31 125 VAL A N 1
ATOM 953 C CA . VAL A 1 125 ? 5.757 1.538 -22.606 1.00 94.31 125 VAL A CA 1
ATOM 954 C C . VAL A 1 125 ? 6.114 1.927 -24.044 1.00 94.31 125 VAL A C 1
ATOM 956 O O . VAL A 1 125 ? 6.931 1.246 -24.656 1.00 94.31 125 VAL A O 1
ATOM 959 N N . ASP A 1 126 ? 5.608 3.057 -24.542 1.00 91.81 126 ASP A N 1
ATOM 960 C CA . ASP A 1 126 ? 5.944 3.573 -25.878 1.00 91.81 126 ASP A CA 1
ATOM 961 C C . ASP A 1 126 ? 7.447 3.899 -26.009 1.00 91.81 126 ASP A C 1
ATOM 963 O O . ASP A 1 126 ? 8.081 3.598 -27.025 1.00 91.81 126 ASP A O 1
ATOM 967 N N . ALA A 1 127 ? 8.056 4.464 -24.960 1.00 93.25 127 ALA A N 1
ATOM 968 C CA . ALA A 1 127 ? 9.494 4.735 -24.927 1.00 93.25 127 ALA A CA 1
ATOM 969 C C . ALA A 1 127 ? 10.330 3.444 -24.953 1.00 93.25 127 ALA A C 1
ATOM 971 O O . ALA A 1 127 ? 11.328 3.377 -25.669 1.00 93.25 127 ALA A O 1
ATOM 972 N N . VAL A 1 128 ? 9.909 2.410 -24.217 1.00 93.50 128 VAL A N 1
ATOM 973 C CA . VAL A 1 128 ? 10.552 1.086 -24.248 1.00 93.50 128 VAL A CA 1
ATOM 974 C C . VAL A 1 128 ? 10.404 0.452 -25.629 1.00 93.50 128 VAL A C 1
ATOM 976 O O . VAL A 1 128 ? 11.390 -0.029 -26.175 1.00 93.50 128 VAL A O 1
ATOM 979 N N . ALA A 1 129 ? 9.215 0.510 -26.233 1.00 93.56 129 ALA A N 1
ATOM 980 C CA . ALA A 1 129 ? 8.992 0.019 -27.591 1.00 93.56 129 ALA A CA 1
ATOM 981 C C . ALA A 1 129 ? 9.936 0.702 -28.593 1.00 93.56 129 ALA A C 1
ATOM 983 O O . ALA A 1 129 ? 10.623 0.037 -29.362 1.00 93.56 129 ALA A O 1
ATOM 984 N N . THR A 1 130 ? 10.045 2.030 -28.524 1.00 93.31 130 THR A N 1
ATOM 985 C CA . THR A 1 130 ? 10.955 2.803 -29.384 1.00 93.31 130 THR A CA 1
ATOM 986 C C . THR A 1 130 ? 12.417 2.397 -29.170 1.00 93.31 130 THR A C 1
ATOM 988 O O . THR A 1 130 ? 13.142 2.189 -30.141 1.00 93.31 130 THR A O 1
ATOM 991 N N . ALA A 1 131 ? 12.847 2.217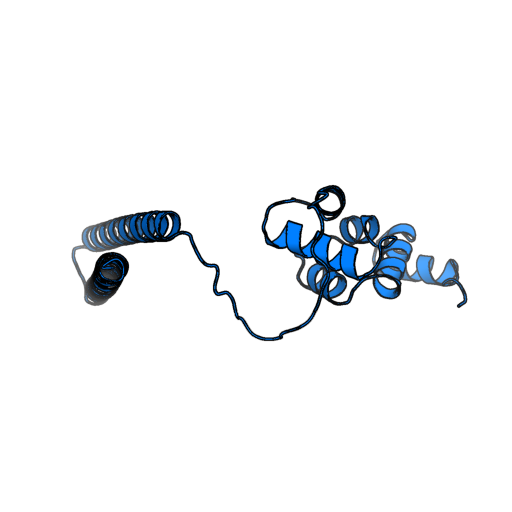 -27.916 1.00 92.88 131 ALA A N 1
ATOM 992 C CA . ALA A 1 131 ? 14.205 1.772 -27.595 1.00 92.88 131 ALA A CA 1
ATOM 993 C C . ALA A 1 131 ? 14.505 0.347 -28.101 1.00 92.88 131 ALA A C 1
ATOM 995 O O . ALA A 1 131 ? 15.651 0.034 -28.411 1.00 92.88 131 ALA A O 1
ATOM 996 N N . CYS A 1 132 ? 13.482 -0.501 -28.219 1.00 90.00 132 CYS A N 1
ATOM 997 C CA . CYS A 1 132 ? 13.587 -1.873 -28.714 1.00 90.00 132 CYS A CA 1
ATOM 998 C C . CYS A 1 132 ? 13.432 -2.003 -30.242 1.00 90.00 132 CYS A C 1
ATOM 1000 O O . CYS A 1 132 ? 13.299 -3.120 -30.736 1.00 90.00 132 CYS A O 1
ATOM 1002 N N . GLY A 1 133 ? 13.456 -0.897 -30.994 1.00 92.12 133 GLY A N 1
ATOM 1003 C CA . GLY A 1 133 ? 13.356 -0.915 -32.459 1.00 92.12 133 GLY A CA 1
ATOM 1004 C C . GLY A 1 133 ? 11.927 -0.866 -33.007 1.00 92.12 133 GLY A C 1
ATOM 1005 O O . GLY A 1 133 ? 11.729 -1.080 -34.200 1.00 92.12 133 GLY A O 1
ATOM 1006 N N . GLY A 1 134 ? 10.938 -0.562 -32.163 1.00 89.81 134 GLY A N 1
ATOM 1007 C CA . GLY A 1 134 ? 9.542 -0.381 -32.553 1.00 89.81 134 GLY A CA 1
ATOM 1008 C C . GLY A 1 134 ? 8.550 -1.143 -31.666 1.00 89.81 134 GLY A C 1
ATOM 1009 O O . GLY A 1 134 ? 8.939 -1.923 -30.791 1.00 89.81 134 GLY A O 1
ATOM 1010 N N . PRO A 1 135 ? 7.241 -0.911 -31.860 1.00 92.69 135 PRO A N 1
ATOM 1011 C CA . PRO A 1 135 ? 6.206 -1.681 -31.184 1.00 92.69 135 PRO A CA 1
ATOM 1012 C C . PRO A 1 135 ? 6.279 -3.160 -31.581 1.00 92.69 135 PRO A C 1
ATOM 1014 O O . PRO A 1 135 ? 6.438 -3.500 -32.750 1.00 92.69 135 PRO A O 1
ATOM 1017 N N . ASN A 1 136 ? 6.154 -4.032 -30.584 1.00 92.81 136 ASN A N 1
ATOM 1018 C CA . ASN A 1 136 ? 6.019 -5.474 -30.745 1.00 92.81 136 ASN A CA 1
ATOM 1019 C C . ASN A 1 136 ? 4.684 -5.919 -30.131 1.00 92.81 136 ASN A C 1
ATOM 1021 O O . ASN A 1 136 ? 4.020 -5.142 -29.441 1.00 92.81 136 ASN A O 1
ATOM 1025 N N . ASP A 1 137 ? 4.303 -7.177 -30.341 1.00 93.19 137 ASP A N 1
ATOM 1026 C CA . ASP A 1 137 ? 3.011 -7.702 -29.878 1.00 93.19 137 ASP A CA 1
ATOM 1027 C C . ASP A 1 137 ? 2.789 -7.519 -28.367 1.00 93.19 137 ASP A C 1
ATOM 1029 O O . ASP A 1 137 ? 1.669 -7.267 -27.919 1.00 93.19 137 ASP A O 1
ATOM 1033 N N . TYR A 1 138 ? 3.853 -7.589 -27.562 1.00 92.25 138 TYR A N 1
ATOM 1034 C CA . TYR A 1 138 ? 3.766 -7.416 -26.112 1.00 92.25 138 TYR A CA 1
ATOM 1035 C C . TYR A 1 138 ? 3.543 -5.956 -25.716 1.00 92.25 138 TYR A C 1
ATOM 1037 O O . TYR A 1 138 ? 2.703 -5.678 -24.856 1.00 92.25 138 TYR A O 1
ATOM 1045 N N . THR A 1 139 ? 4.269 -5.018 -26.328 1.00 92.50 139 THR A N 1
ATOM 1046 C CA . THR A 1 139 ? 4.114 -3.587 -26.032 1.00 92.50 139 THR A CA 1
ATOM 1047 C C . THR A 1 139 ? 2.787 -3.057 -26.559 1.00 92.50 139 THR A C 1
ATOM 1049 O O . THR A 1 139 ? 2.125 -2.294 -25.855 1.00 92.50 139 THR A O 1
ATOM 1052 N N . GLN A 1 140 ? 2.329 -3.548 -27.713 1.00 91.75 140 GLN A N 1
ATOM 1053 C CA . GLN A 1 140 ? 1.005 -3.234 -28.243 1.00 91.75 140 GLN A CA 1
ATOM 1054 C C . GLN A 1 140 ? -0.102 -3.733 -27.306 1.00 91.75 140 GLN A C 1
ATOM 1056 O O . GLN A 1 140 ? -0.954 -2.949 -26.889 1.00 91.75 140 GLN A O 1
ATOM 1061 N N . ARG A 1 141 ? -0.032 -4.997 -26.867 1.00 94.88 141 ARG A N 1
ATOM 1062 C CA . ARG A 1 141 ? -0.999 -5.564 -25.913 1.00 94.88 141 ARG A CA 1
ATOM 1063 C C . ARG A 1 141 ? -1.018 -4.805 -24.587 1.00 94.88 141 ARG A C 1
ATOM 1065 O O . ARG A 1 141 ? -2.086 -4.589 -24.015 1.00 94.88 141 ARG A O 1
ATOM 1072 N N . ALA A 1 142 ? 0.145 -4.382 -24.094 1.00 91.88 142 ALA A N 1
ATOM 1073 C CA . ALA A 1 142 ? 0.230 -3.552 -22.898 1.00 91.88 142 ALA A CA 1
ATOM 1074 C C . ALA A 1 142 ? -0.458 -2.189 -23.105 1.00 91.88 142 ALA A C 1
ATOM 1076 O O . ALA A 1 142 ? -1.259 -1.776 -22.263 1.00 91.88 142 ALA A O 1
ATOM 1077 N N . CYS A 1 143 ? -0.208 -1.515 -24.230 1.00 90.75 143 CYS A N 1
ATOM 1078 C CA . CYS A 1 143 ? -0.853 -0.244 -24.571 1.00 90.75 143 CYS A CA 1
ATOM 1079 C C . CYS A 1 143 ? -2.377 -0.372 -24.737 1.00 90.75 143 CYS A C 1
ATOM 1081 O O . CYS A 1 143 ? -3.118 0.516 -24.292 1.00 90.75 143 CYS A O 1
ATOM 1083 N N . ASP A 1 144 ? -2.858 -1.480 -25.299 1.00 93.44 144 ASP A N 1
ATOM 1084 C CA . ASP A 1 144 ? -4.288 -1.760 -25.447 1.00 93.44 144 ASP A CA 1
ATOM 1085 C C . ASP A 1 144 ? -4.959 -1.950 -24.078 1.00 93.44 144 ASP A C 1
ATOM 1087 O O . ASP A 1 144 ? -5.967 -1.300 -23.786 1.00 93.44 144 ASP A O 1
ATOM 1091 N N . CYS A 1 145 ? -4.357 -2.745 -23.185 1.00 94.88 145 CYS A N 1
ATOM 1092 C CA . CYS A 1 145 ? -4.841 -2.929 -21.812 1.00 94.88 145 CYS A CA 1
ATOM 1093 C C . CYS A 1 145 ? -4.911 -1.603 -21.037 1.00 94.88 145 CYS A C 1
ATOM 1095 O O . CYS A 1 145 ? -5.910 -1.320 -20.370 1.00 94.88 145 CYS A O 1
ATOM 1097 N N . LEU A 1 146 ? -3.877 -0.762 -21.150 1.00 93.31 146 LEU A N 1
ATOM 1098 C CA . LEU A 1 146 ? -3.855 0.558 -20.511 1.00 93.31 146 LEU A CA 1
ATOM 1099 C C . LEU A 1 146 ? -4.947 1.478 -21.072 1.00 93.31 146 LEU A C 1
ATOM 1101 O O . LEU A 1 146 ? -5.569 2.229 -20.321 1.00 93.31 146 LEU A O 1
ATOM 1105 N N . SER A 1 147 ? -5.217 1.396 -22.374 1.00 92.19 147 SER A N 1
ATOM 1106 C CA . SER A 1 147 ? -6.271 2.178 -23.026 1.00 92.19 147 SER A CA 1
ATOM 1107 C C . SER A 1 147 ? -7.670 1.749 -22.576 1.00 92.19 147 SER A C 1
ATOM 1109 O O . SER A 1 147 ? -8.520 2.606 -22.326 1.00 92.19 147 SER A O 1
ATOM 1111 N N . VAL A 1 148 ? -7.906 0.444 -22.412 1.00 95.69 148 VAL A N 1
ATOM 1112 C CA . VAL A 1 148 ? -9.162 -0.084 -21.852 1.00 95.69 148 VAL A CA 1
ATOM 1113 C C . VAL A 1 148 ? -9.344 0.376 -20.403 1.00 95.69 148 VAL A C 1
ATOM 1115 O O . VAL A 1 148 ? -10.412 0.877 -20.051 1.00 95.69 148 VAL A O 1
ATOM 1118 N N . ALA A 1 149 ? -8.295 0.289 -19.581 1.00 91.81 149 ALA A N 1
ATOM 1119 C CA . ALA A 1 149 ? -8.340 0.745 -18.192 1.00 91.81 149 ALA A CA 1
ATOM 1120 C C . ALA A 1 149 ? -8.645 2.251 -18.084 1.00 91.81 149 ALA A C 1
ATOM 1122 O O . ALA A 1 149 ? -9.505 2.655 -17.300 1.00 91.81 149 ALA A O 1
ATOM 1123 N N . LEU A 1 150 ? -7.999 3.081 -18.911 1.00 91.81 150 LEU A N 1
ATOM 1124 C CA . LEU A 1 150 ? -8.253 4.524 -18.972 1.00 91.81 150 LEU A CA 1
ATOM 1125 C C . LEU A 1 150 ? -9.712 4.844 -19.313 1.00 91.81 150 LEU A C 1
ATOM 1127 O O . LEU A 1 150 ? -10.322 5.679 -18.640 1.00 91.81 150 LEU A O 1
ATOM 1131 N N . ARG A 1 151 ? -10.289 4.163 -20.313 1.00 92.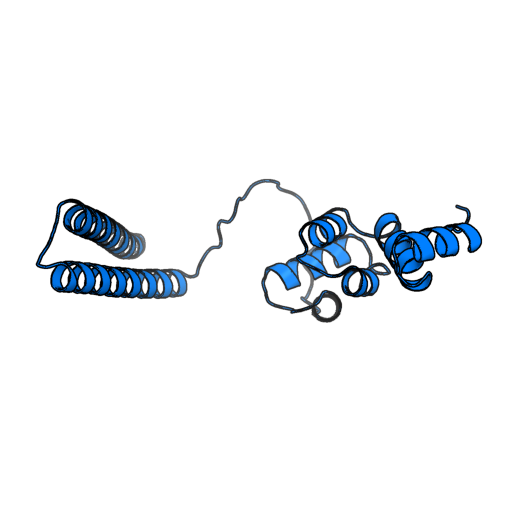38 151 ARG A N 1
ATOM 1132 C CA . ARG A 1 151 ? -11.703 4.341 -20.683 1.00 92.38 151 ARG A CA 1
ATOM 1133 C C . ARG A 1 151 ? -12.636 3.984 -19.530 1.00 92.38 151 ARG A C 1
ATOM 1135 O O . ARG A 1 151 ? -13.506 4.783 -19.199 1.00 92.38 151 ARG A O 1
ATOM 1142 N N . ALA A 1 152 ? -12.403 2.857 -18.858 1.00 91.69 152 ALA A N 1
ATOM 1143 C CA . ALA A 1 152 ? -13.217 2.441 -17.716 1.00 91.69 152 ALA A CA 1
ATOM 1144 C C . ALA A 1 152 ? -13.198 3.478 -16.574 1.00 91.69 152 ALA A C 1
ATOM 1146 O O . ALA A 1 152 ? -14.231 3.779 -15.972 1.00 91.69 152 ALA A O 1
ATOM 1147 N N . ILE A 1 153 ? -12.041 4.089 -16.297 1.00 89.31 153 ILE A N 1
ATOM 1148 C CA . ILE A 1 153 ? -11.924 5.145 -15.278 1.00 89.31 153 ILE A CA 1
ATOM 1149 C C . ILE A 1 153 ? -12.656 6.416 -15.714 1.00 89.31 153 ILE A C 1
ATOM 1151 O O . ILE A 1 153 ? -13.327 7.049 -14.899 1.00 89.31 153 ILE A O 1
ATOM 1155 N N . GLN A 1 154 ? -12.556 6.796 -16.989 1.00 88.19 154 GLN A N 1
ATOM 1156 C CA . GLN A 1 154 ? -13.282 7.944 -17.533 1.00 88.19 154 GLN A CA 1
ATOM 1157 C C . GLN A 1 154 ? -14.798 7.739 -17.461 1.00 88.19 154 GLN A C 1
ATOM 1159 O O . GLN A 1 154 ? -15.512 8.634 -17.008 1.00 88.19 154 GLN A O 1
ATOM 1164 N N . GLU A 1 155 ? -15.290 6.554 -17.815 1.00 88.56 155 GLU A N 1
ATOM 1165 C CA . GLU A 1 155 ? -16.702 6.189 -17.675 1.00 88.56 155 GLU A CA 1
ATOM 1166 C C . GLU A 1 155 ? -17.152 6.216 -16.212 1.00 88.56 155 GLU A C 1
ATOM 1168 O O . GLU A 1 155 ? -18.208 6.772 -15.903 1.00 88.56 155 GLU A O 1
ATOM 1173 N N . CYS A 1 156 ? -16.328 5.707 -15.294 1.00 83.50 156 CYS A N 1
ATOM 1174 C CA . CYS A 1 156 ? -16.576 5.804 -13.858 1.00 83.50 156 CYS A CA 1
ATOM 1175 C C . CYS A 1 156 ? -16.717 7.273 -13.416 1.00 83.50 156 CYS A C 1
ATOM 1177 O O . CYS A 1 156 ? -17.720 7.641 -12.802 1.00 83.50 156 CYS A O 1
ATOM 1179 N N . MET A 1 157 ? -15.789 8.150 -13.820 1.00 83.75 157 MET A N 1
ATOM 1180 C CA . MET A 1 157 ? -15.860 9.587 -13.518 1.00 83.75 157 MET A CA 1
ATOM 1181 C C . MET A 1 157 ? -17.130 10.249 -14.073 1.00 83.75 157 MET A C 1
ATOM 1183 O O . MET A 1 157 ? -17.740 11.077 -13.389 1.00 83.75 157 MET A O 1
ATOM 1187 N N . MET A 1 158 ? -17.546 9.888 -15.290 1.00 82.31 158 MET A N 1
ATOM 1188 C CA . MET A 1 158 ? -18.753 10.429 -15.924 1.00 82.31 158 MET A CA 1
ATOM 1189 C C . MET A 1 158 ? -20.033 9.926 -15.245 1.00 82.31 158 MET A C 1
ATOM 1191 O O . MET A 1 158 ? -20.965 10.704 -15.030 1.00 82.31 158 MET A O 1
ATOM 1195 N N . ASN A 1 159 ? -20.072 8.661 -14.826 1.00 81.44 159 ASN A N 1
ATOM 1196 C CA . ASN A 1 159 ? -21.217 8.070 -14.131 1.00 81.44 159 ASN A CA 1
ATOM 1197 C C . ASN A 1 159 ? -21.348 8.568 -12.684 1.00 81.44 159 ASN A C 1
ATOM 1199 O O . ASN A 1 159 ? -22.466 8.803 -12.215 1.00 81.44 159 ASN A O 1
ATOM 1203 N N . CYS A 1 160 ? -20.232 8.850 -12.004 1.00 68.88 160 CYS A N 1
ATOM 1204 C CA . CYS A 1 160 ? -20.236 9.547 -10.714 1.00 68.88 160 CYS A CA 1
ATOM 1205 C C . CYS A 1 160 ? -20.831 10.967 -10.797 1.00 68.88 160 CYS A C 1
ATOM 1207 O O . CYS A 1 160 ? -21.290 11.485 -9.779 1.00 68.88 160 CYS A O 1
ATOM 1209 N N . ASN A 1 161 ? -20.844 11.597 -11.979 1.00 63.28 161 ASN A N 1
ATOM 1210 C CA . ASN A 1 161 ? -21.444 12.919 -12.200 1.00 63.28 161 ASN A CA 1
ATOM 1211 C C . ASN A 1 161 ? -22.938 12.871 -12.557 1.00 63.28 161 ASN A C 1
ATOM 1213 O O . ASN A 1 161 ? -23.603 13.893 -12.443 1.00 63.28 161 ASN A O 1
ATOM 1217 N N . ARG A 1 162 ? -23.474 11.732 -13.016 1.00 63.06 162 ARG A N 1
ATOM 1218 C CA . ARG A 1 162 ? -24.888 11.626 -13.427 1.00 63.06 162 ARG A CA 1
ATOM 1219 C C . ARG A 1 162 ? -25.835 11.294 -12.274 1.00 63.06 162 ARG A C 1
ATOM 1221 O O . ARG A 1 162 ? -26.988 11.697 -12.311 1.00 63.06 162 ARG A O 1
ATOM 1228 N N . ARG A 1 163 ? -25.356 10.644 -11.207 1.00 56.38 163 ARG A N 1
ATOM 1229 C CA . ARG A 1 163 ? -26.146 10.341 -9.990 1.00 56.38 163 ARG A CA 1
ATOM 1230 C C . ARG A 1 163 ? -26.314 11.551 -9.040 1.00 56.38 163 ARG A C 1
ATOM 1232 O O . ARG A 1 163 ? -26.400 11.380 -7.825 1.00 56.38 163 ARG A O 1
ATOM 1239 N N . THR A 1 164 ? -26.283 12.771 -9.584 1.00 51.09 164 THR A N 1
ATOM 1240 C CA . THR A 1 164 ? -26.485 14.060 -8.885 1.00 51.09 164 THR A CA 1
ATOM 1241 C C . THR A 1 164 ? -27.600 14.904 -9.518 1.00 51.09 164 THR A C 1
ATOM 1243 O O . THR A 1 164 ? -27.583 16.123 -9.385 1.00 51.09 164 THR A O 1
ATOM 1246 N N . GLY A 1 165 ? -28.534 14.286 -10.245 1.00 41.84 165 GLY A N 1
ATOM 1247 C CA . GLY A 1 165 ? -29.829 14.915 -10.529 1.00 41.84 165 GLY A CA 1
ATOM 1248 C C . GLY A 1 165 ? -30.759 14.741 -9.319 1.00 41.84 165 GLY A C 1
ATOM 1249 O O . GLY A 1 165 ? -30.633 13.697 -8.676 1.00 41.84 165 GLY A O 1
ATOM 1250 N N . PRO A 1 166 ? -31.583 15.751 -8.978 1.00 49.66 166 PRO A N 1
ATOM 1251 C CA . PRO A 1 166 ? -32.443 15.762 -7.789 1.00 49.66 166 PRO A CA 1
ATOM 1252 C C . PRO A 1 166 ? -33.412 14.579 -7.726 1.00 49.66 166 PRO A C 1
ATOM 1254 O O . PRO A 1 166 ? -33.827 14.096 -8.804 1.00 49.66 166 PRO A O 1
#

pLDDT: mean 79.53, std 15.95, range [36.62, 96.06]

Radius of gyration: 25.41 Å; chains: 1; bounding box: 52×35×72 Å

Foldseek 3Di:
DDQDDLVVLCVVCVVVVHDSVLSSLLVLCVVQPAPVLVVCCVVVVAPSVLSSLCSVPPRVLSVQLVVCCVVVVDVTSNVSSPPDDDDDDDDDDPDDDDPPVQPLVNVLVVLVVVLVVLVVVLVVLQVVQVVVVHDDPVSVVSNVVSVVVNVVSVVVNVVSVVVPDD

Secondary structure (DSSP, 8-state):
-PPPPHHHHHHHHHHTTS-HHHHHHHHHHHHHS-HHHHHHHHTTSS-HHHHTTTTTS-HHHHHHHHHHHHTTS-SSHHHHTT--------------S------HHHHHHHHHHHHHHHHHHHHHHHHHHHHTTS--HHHHHHHHHHHHHHHHHHHHHHHHHHTT--

Sequence (166 aa):
MHPPCAKVNAQAAALLNVSARSIATASKVLEGGDEQVIDAITAGTISVSDAATVIDLPKPKQREALEQVRRGRARTLKQAAKIEDPEEPPAASSREVGEQIFSRKRLRIECKRFALDLEKLRRRVDAVATACGGPNDYTQRACDCLSVALRAIQECMMNCNRRTGP